Protein AF-X1G976-F1 (afdb_monomer_lite)

Foldseek 3Di:
DVQLCVCCVVVNDPPVLSVLLVVQDDPVPDDVVQLVVVCVVVVANVVVSLVVSLVRRDPSSVVNQPPHDSCVVVVVVVVVVVVD

Secondary structure (DSSP, 8-state):
-HHHHHHHHTTSS-HHHHHHHHHH--GGG--HHHHHHHHHHHSSSHHHHHHHHHHHHGGGGGGTTTT--HHHHHHHHHHHHHT-

InterPro domains:
  IPR008948 L-Aspartase-like [SSF48557] (1-83)
  IPR024083 Fumarase/histidase, N-terminal [G3DSA:1.10.275.10] (1-68)

Organism: NCBI:txid412755

Structure (mmCIF, N/CA/C/O backbone):
data_AF-X1G976-F1
#
_entry.id   AF-X1G976-F1
#
loop_
_atom_site.group_PDB
_atom_site.id
_atom_site.type_symbol
_atom_site.label_atom_id
_atom_site.label_alt_id
_atom_site.label_comp_id
_atom_site.label_asym_id
_atom_site.label_entity_id
_atom_site.label_seq_id
_atom_site.pdbx_PDB_ins_code
_atom_site.Cartn_x
_atom_site.Cartn_y
_atom_site.Cartn_z
_atom_site.occupancy
_atom_site.B_iso_or_equiv
_atom_site.auth_seq_id
_atom_site.auth_comp_id
_atom_site.auth_asym_id
_atom_site.auth_atom_id
_atom_site.pdbx_PDB_model_num
ATOM 1 N N . MET A 1 1 ? -1.833 -4.874 4.052 1.00 88.19 1 MET A N 1
ATOM 2 C CA . MET A 1 1 ? -2.959 -4.596 4.981 1.00 88.19 1 MET A CA 1
ATOM 3 C C . MET A 1 1 ? -2.590 -4.776 6.449 1.00 88.19 1 MET A C 1
ATOM 5 O O . MET A 1 1 ? -3.111 -4.051 7.287 1.00 88.19 1 MET A O 1
ATOM 9 N N . ALA A 1 2 ? -1.718 -5.734 6.788 1.00 95.25 2 ALA A N 1
ATOM 10 C CA . ALA A 1 2 ? -1.329 -5.991 8.176 1.00 95.25 2 ALA A CA 1
ATOM 11 C C . ALA A 1 2 ? -0.737 -4.761 8.896 1.00 95.25 2 ALA A C 1
ATOM 13 O O . ALA A 1 2 ? -1.081 -4.549 10.056 1.00 95.25 2 ALA A O 1
ATOM 14 N N . LEU A 1 3 ? 0.066 -3.943 8.197 1.00 96.94 3 LEU A N 1
ATOM 15 C CA . LEU A 1 3 ? 0.653 -2.701 8.723 1.00 96.94 3 LEU A CA 1
ATOM 16 C C . LEU A 1 3 ? -0.420 -1.723 9.227 1.00 96.94 3 LEU A C 1
ATOM 18 O O . LEU A 1 3 ? -0.523 -1.532 10.432 1.00 96.94 3 LEU A O 1
ATOM 22 N N . ALA A 1 4 ? -1.299 -1.230 8.346 1.00 97.69 4 ALA A N 1
ATOM 23 C CA . ALA A 1 4 ? -2.379 -0.305 8.710 1.00 97.69 4 ALA A CA 1
ATOM 24 C C . ALA A 1 4 ? -3.256 -0.828 9.867 1.00 97.69 4 ALA A C 1
ATOM 26 O O . ALA A 1 4 ? -3.609 -0.096 10.790 1.00 97.69 4 ALA A O 1
ATOM 27 N N . ARG A 1 5 ? -3.566 -2.134 9.877 1.00 98.06 5 ARG A N 1
ATOM 28 C CA . ARG A 1 5 ? -4.308 -2.760 10.986 1.00 98.06 5 ARG A CA 1
ATOM 29 C C . ARG A 1 5 ? -3.534 -2.727 12.304 1.00 98.06 5 ARG A C 1
ATOM 31 O O . ARG A 1 5 ? -4.152 -2.603 13.358 1.00 98.06 5 ARG A O 1
ATOM 38 N N . ALA A 1 6 ? -2.217 -2.916 12.274 1.00 98.19 6 ALA A N 1
ATOM 39 C CA . ALA A 1 6 ? -1.375 -2.825 13.463 1.00 98.19 6 ALA A CA 1
ATOM 40 C C . ALA A 1 6 ? -1.269 -1.378 13.956 1.00 98.19 6 ALA A C 1
ATOM 42 O O . ALA A 1 6 ? -1.473 -1.130 15.140 1.00 98.19 6 ALA A O 1
ATOM 43 N N . GLU A 1 7 ? -1.055 -0.432 13.047 1.00 98.50 7 GLU A N 1
ATOM 44 C CA . GLU A 1 7 ? -0.992 0.999 13.348 1.00 98.50 7 GLU A CA 1
ATOM 45 C C . GLU A 1 7 ? -2.285 1.518 13.983 1.00 98.50 7 GLU A C 1
ATOM 47 O O . GLU A 1 7 ? -2.229 2.203 15.002 1.00 98.50 7 GLU A O 1
ATOM 52 N N . ALA A 1 8 ? -3.451 1.130 13.456 1.00 98.44 8 ALA A N 1
ATOM 53 C CA . ALA A 1 8 ? -4.742 1.494 14.039 1.00 98.44 8 ALA A CA 1
ATOM 54 C C . ALA A 1 8 ? -4.943 0.915 15.448 1.00 98.44 8 ALA A C 1
ATOM 56 O O . ALA A 1 8 ? -5.456 1.605 16.327 1.00 98.44 8 ALA A O 1
ATOM 57 N N . ARG A 1 9 ? -4.503 -0.328 15.707 1.00 98.44 9 ARG A N 1
ATOM 58 C CA . ARG A 1 9 ? -4.540 -0.902 17.069 1.00 98.44 9 ARG A CA 1
ATOM 59 C C . ARG A 1 9 ? -3.661 -0.128 18.051 1.00 98.44 9 ARG A C 1
ATOM 61 O O . ARG A 1 9 ? -3.983 -0.087 19.233 1.00 98.44 9 ARG A O 1
ATOM 68 N N . CYS A 1 10 ? -2.580 0.470 17.563 1.00 98.25 10 CYS A N 1
ATOM 69 C CA . CYS A 1 10 ? -1.670 1.294 18.353 1.00 98.25 10 CYS A CA 1
ATOM 70 C C . CYS A 1 10 ? -2.061 2.784 18.384 1.00 98.25 10 CYS A C 1
ATOM 72 O O . CYS A 1 10 ? -1.362 3.568 19.018 1.00 98.25 10 CYS A O 1
ATOM 74 N N . GLY A 1 11 ? -3.141 3.192 17.706 1.00 98.12 11 GLY A N 1
ATOM 75 C CA . GLY A 1 11 ? -3.583 4.590 17.637 1.00 98.12 11 GLY A CA 1
ATOM 76 C C . GLY A 1 11 ? -2.713 5.507 16.766 1.00 98.12 11 GLY A C 1
ATOM 77 O O . GLY A 1 11 ? -2.790 6.722 16.911 1.00 98.12 11 GLY A O 1
ATOM 78 N N . VAL A 1 12 ? -1.881 4.951 15.877 1.00 98.44 12 VAL A N 1
ATOM 79 C CA . VAL A 1 12 ? -0.981 5.718 14.990 1.00 98.44 12 VAL A CA 1
ATOM 80 C C . VAL A 1 12 ? -1.734 6.312 13.796 1.00 98.44 12 VAL A C 1
ATOM 82 O O . VAL A 1 12 ? -1.453 7.436 13.383 1.00 98.44 12 VAL A O 1
ATOM 85 N N . ILE A 1 13 ? -2.710 5.575 13.262 1.00 98.44 13 ILE A N 1
ATOM 86 C CA . ILE A 1 13 ? -3.605 6.031 12.191 1.00 98.44 13 ILE A CA 1
ATOM 87 C C . ILE A 1 13 ? -5.071 5.857 12.620 1.00 98.44 13 ILE A C 1
ATOM 89 O O . ILE A 1 13 ? -5.349 5.012 13.478 1.00 98.44 13 ILE A O 1
ATOM 93 N N . PRO A 1 14 ? -6.022 6.608 12.030 1.00 98.44 14 PRO A N 1
ATOM 94 C CA . PRO A 1 14 ? -7.448 6.411 12.286 1.00 98.44 14 PRO A CA 1
ATOM 95 C C . PRO A 1 14 ? -7.894 4.980 11.974 1.00 98.44 14 PRO A C 1
ATOM 97 O O . PRO A 1 14 ? -7.448 4.375 10.993 1.00 98.44 14 PRO A O 1
ATOM 100 N N . ARG A 1 15 ? -8.812 4.440 12.780 1.00 98.31 15 ARG A N 1
ATOM 101 C CA . ARG A 1 15 ? -9.309 3.070 12.596 1.00 98.31 15 ARG A CA 1
ATOM 102 C C . ARG A 1 15 ? -10.048 2.918 11.272 1.00 98.31 15 ARG A C 1
ATOM 104 O O . ARG A 1 15 ? -9.852 1.933 10.568 1.00 98.31 15 ARG A O 1
ATOM 111 N N . GLU A 1 16 ? -10.816 3.936 10.913 1.00 98.00 16 GLU A N 1
ATOM 112 C CA . GLU A 1 16 ? -11.579 4.023 9.674 1.00 98.00 16 GLU A CA 1
ATOM 113 C C . GLU A 1 16 ? -10.653 3.962 8.454 1.00 98.00 16 GLU A C 1
ATOM 115 O O . GLU A 1 16 ? -10.972 3.298 7.474 1.00 98.00 16 GLU A O 1
ATOM 120 N N . ALA A 1 17 ? -9.469 4.582 8.527 1.00 98.12 17 ALA A N 1
ATOM 121 C CA . ALA A 1 17 ? -8.486 4.513 7.450 1.00 98.12 17 ALA A CA 1
ATOM 122 C C . ALA A 1 17 ? -7.938 3.089 7.269 1.00 98.12 17 ALA 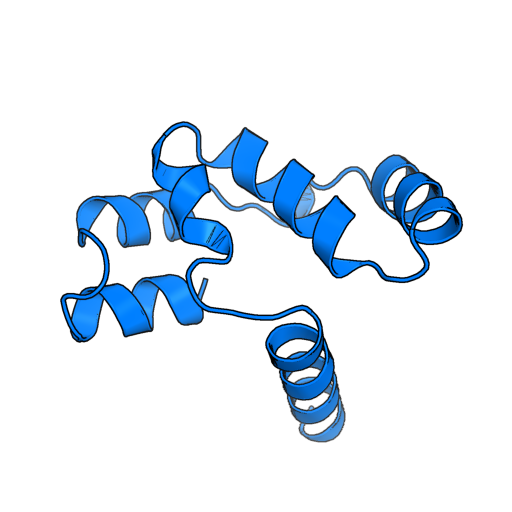A C 1
ATOM 124 O O . ALA A 1 17 ? -7.805 2.619 6.141 1.00 98.12 17 ALA A O 1
ATOM 125 N N . ALA A 1 18 ? -7.649 2.380 8.365 1.00 98.25 18 ALA A N 1
ATOM 126 C CA . ALA A 1 18 ? -7.199 0.990 8.298 1.00 98.25 18 ALA A CA 1
ATOM 127 C C . ALA A 1 18 ? -8.285 0.041 7.769 1.00 98.25 18 ALA A C 1
ATOM 129 O O . ALA A 1 18 ? -7.972 -0.877 7.005 1.00 98.25 18 ALA A O 1
ATOM 130 N N . ASP A 1 19 ? -9.539 0.265 8.169 1.00 97.75 19 ASP A N 1
ATOM 131 C CA . ASP A 1 19 ? -10.692 -0.500 7.698 1.00 97.75 19 ASP A CA 1
ATOM 132 C C . ASP A 1 19 ? -10.913 -0.265 6.190 1.00 97.75 19 ASP A C 1
ATOM 134 O O . ASP A 1 19 ? -11.032 -1.230 5.434 1.00 97.75 19 ASP A O 1
ATOM 138 N N . GLU A 1 20 ? -10.834 0.988 5.728 1.00 97.38 20 GLU A N 1
ATOM 139 C CA . GLU A 1 20 ? -10.959 1.351 4.311 1.00 97.38 20 GLU A CA 1
ATOM 140 C C . GLU A 1 20 ? -9.830 0.759 3.457 1.00 97.38 20 GLU A C 1
ATOM 142 O O . GLU A 1 20 ? -10.085 0.151 2.416 1.00 97.38 20 GLU A O 1
ATOM 147 N N . ILE A 1 21 ? -8.577 0.864 3.919 1.00 97.56 21 ILE A N 1
ATOM 148 C CA . ILE A 1 21 ? -7.415 0.258 3.253 1.00 97.56 21 ILE A CA 1
ATOM 149 C C . ILE A 1 21 ? -7.631 -1.247 3.078 1.00 97.56 21 ILE A C 1
ATOM 151 O O . ILE A 1 21 ? -7.408 -1.786 1.993 1.00 97.56 21 ILE A O 1
ATOM 155 N N . ALA A 1 22 ? -8.085 -1.929 4.133 1.00 95.94 22 ALA A N 1
ATOM 156 C CA . ALA A 1 22 ? -8.314 -3.366 4.096 1.00 95.94 22 ALA A CA 1
ATOM 157 C C . ALA A 1 22 ? -9.499 -3.777 3.213 1.00 95.94 22 ALA A C 1
ATOM 159 O O . ALA A 1 22 ? -9.475 -4.886 2.686 1.00 95.94 22 ALA A O 1
ATOM 160 N N . ALA A 1 23 ? -10.516 -2.925 3.078 1.00 95.50 23 ALA A N 1
ATOM 161 C CA . ALA A 1 23 ? -11.688 -3.188 2.252 1.00 95.50 23 ALA A CA 1
ATOM 162 C C . ALA A 1 23 ? -11.438 -2.919 0.762 1.00 95.50 23 ALA A C 1
ATOM 164 O O . ALA A 1 23 ? -11.999 -3.613 -0.082 1.00 95.50 23 ALA A O 1
ATOM 165 N N . ARG A 1 24 ? -10.617 -1.914 0.437 1.00 95.06 24 ARG A N 1
ATOM 166 C CA . ARG A 1 24 ? -10.416 -1.457 -0.945 1.00 95.06 24 ARG A CA 1
ATOM 167 C C . ARG A 1 24 ? -9.197 -2.022 -1.640 1.00 95.06 24 ARG A C 1
ATOM 169 O O . ARG A 1 24 ? -9.174 -2.025 -2.865 1.00 95.06 24 ARG A O 1
ATOM 176 N N . THR A 1 25 ? -8.187 -2.456 -0.889 1.00 92.88 25 THR A N 1
ATOM 177 C CA . THR A 1 25 ? -6.991 -2.994 -1.529 1.00 92.88 25 THR A CA 1
ATOM 178 C C . THR A 1 25 ? -7.284 -4.369 -2.112 1.00 92.88 25 THR A C 1
ATOM 180 O O . THR A 1 25 ? -7.438 -5.341 -1.371 1.00 92.88 25 THR A O 1
ATOM 183 N N . ASP A 1 26 ? -7.278 -4.452 -3.436 1.00 91.62 26 ASP A N 1
ATOM 184 C CA . ASP A 1 26 ? -7.474 -5.675 -4.199 1.00 91.62 26 ASP A CA 1
ATOM 185 C C . ASP A 1 26 ? -6.255 -5.944 -5.087 1.00 91.62 26 ASP A C 1
ATOM 187 O O . ASP A 1 26 ? -5.967 -5.216 -6.039 1.00 91.62 26 ASP A O 1
ATOM 191 N N . VAL A 1 27 ? -5.541 -7.027 -4.780 1.00 87.69 27 VAL A N 1
ATOM 192 C CA . VAL A 1 27 ? -4.348 -7.464 -5.521 1.00 87.69 27 VAL A CA 1
ATOM 193 C C . VAL A 1 27 ? -4.697 -7.857 -6.959 1.00 87.69 27 VAL A C 1
ATOM 195 O O . VAL A 1 27 ? -3.866 -7.704 -7.849 1.00 87.69 27 VAL A O 1
ATOM 198 N N . THR A 1 28 ? -5.922 -8.327 -7.211 1.00 93.44 28 THR A N 1
ATOM 199 C CA . THR A 1 28 ? -6.360 -8.718 -8.559 1.00 93.44 28 THR A CA 1
ATOM 200 C C . THR A 1 28 ? -6.600 -7.519 -9.476 1.00 93.44 28 THR A C 1
ATOM 202 O O . THR A 1 28 ? -6.619 -7.678 -10.693 1.00 93.44 28 THR A O 1
ATOM 205 N N . SER A 1 29 ? -6.714 -6.316 -8.904 1.00 93.69 29 SER A N 1
ATOM 206 C CA . SER A 1 29 ? -6.858 -5.056 -9.640 1.00 93.69 29 SER A CA 1
ATOM 207 C C . SER A 1 29 ? -5.525 -4.366 -9.965 1.00 93.69 29 SER A C 1
ATOM 209 O O . SER A 1 29 ? -5.524 -3.269 -10.523 1.00 93.69 29 SER A O 1
ATOM 211 N N . LEU A 1 30 ? -4.390 -4.981 -9.609 1.00 95.81 30 LEU A N 1
ATOM 212 C CA . LEU A 1 30 ? -3.070 -4.458 -9.952 1.00 95.81 30 LEU A CA 1
ATOM 213 C C . LEU A 1 30 ? -2.790 -4.621 -11.448 1.00 95.81 30 LEU A C 1
ATOM 215 O O . LEU A 1 30 ? -2.929 -5.705 -12.015 1.00 95.81 30 LEU A O 1
ATOM 219 N N . ASP A 1 31 ? -2.312 -3.544 -12.060 1.00 97.31 31 ASP A N 1
ATOM 220 C CA . ASP A 1 31 ? -1.742 -3.565 -13.398 1.00 97.31 31 ASP A CA 1
ATOM 221 C C . ASP A 1 31 ? -0.286 -4.038 -13.296 1.00 97.31 31 ASP A C 1
ATOM 223 O O . ASP A 1 31 ? 0.616 -3.286 -12.903 1.00 97.31 31 ASP A O 1
ATOM 227 N N . PHE A 1 32 ? -0.070 -5.321 -13.594 1.00 96.88 32 PHE A N 1
ATOM 228 C CA . PHE A 1 32 ? 1.245 -5.956 -13.517 1.00 96.88 32 PHE A CA 1
ATOM 229 C C . PHE A 1 32 ? 2.210 -5.480 -14.609 1.00 96.88 32 PHE A C 1
ATOM 231 O O . PHE A 1 32 ? 3.421 -5.480 -14.373 1.00 96.88 32 PHE A O 1
ATOM 238 N N . ASP A 1 33 ? 1.703 -5.041 -15.763 1.00 97.94 33 ASP A N 1
ATOM 239 C CA . ASP A 1 33 ? 2.541 -4.500 -16.834 1.00 97.94 33 ASP A CA 1
ATOM 240 C C . ASP A 1 33 ? 3.061 -3.114 -16.441 1.00 97.94 33 ASP A C 1
ATOM 242 O O . ASP A 1 33 ? 4.266 -2.859 -16.521 1.00 97.94 33 ASP A O 1
ATOM 246 N N . LEU A 1 34 ? 2.187 -2.257 -15.901 1.00 97.44 34 LEU A N 1
ATOM 247 C CA . LEU A 1 34 ? 2.584 -0.968 -15.333 1.00 97.44 34 LEU A CA 1
ATOM 248 C C . LEU A 1 34 ? 3.542 -1.149 -14.150 1.00 97.44 34 LEU A C 1
ATOM 250 O O . LEU A 1 34 ? 4.569 -0.476 -14.076 1.00 97.44 34 LEU A O 1
ATOM 254 N N . LEU A 1 35 ? 3.236 -2.082 -13.242 1.00 97.69 35 LEU A N 1
ATOM 255 C CA . LEU A 1 35 ? 4.092 -2.407 -12.099 1.00 97.69 35 LEU A CA 1
ATOM 256 C C . LEU A 1 35 ? 5.501 -2.781 -12.567 1.00 97.69 35 LEU A C 1
ATOM 258 O O . LEU A 1 35 ? 6.480 -2.262 -12.030 1.00 97.69 35 LEU A O 1
ATOM 262 N N . ARG A 1 36 ? 5.610 -3.649 -13.578 1.00 97.75 36 ARG A N 1
ATOM 263 C CA . ARG A 1 36 ? 6.892 -4.044 -14.166 1.00 97.75 36 ARG A CA 1
ATOM 264 C C . ARG A 1 36 ? 7.625 -2.845 -14.759 1.00 97.75 36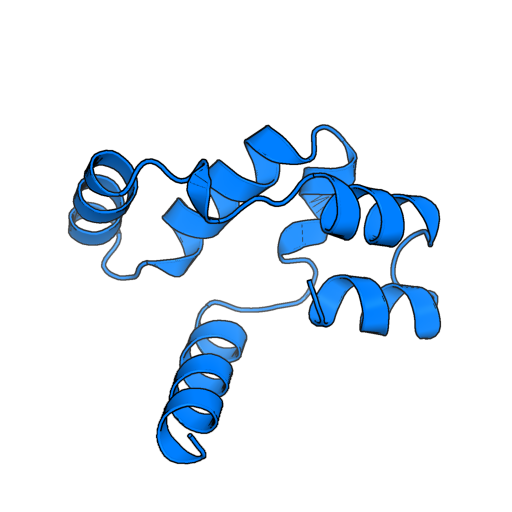 ARG A C 1
ATOM 266 O O . ARG A 1 36 ? 8.781 -2.623 -14.412 1.00 97.75 36 ARG A O 1
ATOM 273 N N . GLN A 1 37 ? 6.957 -2.071 -15.611 1.00 98.25 37 GLN A N 1
ATOM 274 C CA . GLN A 1 37 ? 7.562 -0.921 -16.281 1.00 98.25 37 GLN A CA 1
ATOM 275 C C . GLN A 1 37 ? 8.112 0.100 -15.277 1.00 98.25 37 GLN A C 1
ATOM 277 O O . GLN A 1 37 ? 9.246 0.556 -15.413 1.00 98.25 37 GLN A O 1
ATOM 282 N N . GLU A 1 38 ? 7.332 0.464 -14.259 1.00 97.94 38 GLU A N 1
ATOM 283 C CA . GLU A 1 38 ? 7.773 1.428 -13.248 1.00 97.94 38 GLU A CA 1
ATOM 284 C C . GLU A 1 38 ? 8.866 0.844 -12.338 1.00 97.94 38 GLU A C 1
ATOM 286 O O . GLU A 1 38 ? 9.774 1.566 -11.922 1.00 97.94 38 GLU A O 1
ATOM 291 N N . THR A 1 39 ? 8.828 -0.465 -12.068 1.00 97.31 39 THR A N 1
ATOM 292 C CA . THR A 1 39 ? 9.893 -1.159 -11.328 1.00 97.31 39 THR A CA 1
ATOM 293 C C . THR A 1 39 ? 11.219 -1.097 -12.079 1.00 97.31 39 THR A C 1
ATOM 295 O O . THR A 1 39 ? 12.236 -0.798 -11.459 1.00 97.31 39 THR A O 1
ATOM 298 N N . ASP A 1 40 ? 11.218 -1.315 -13.397 1.00 97.69 40 ASP A N 1
ATOM 299 C CA . ASP A 1 40 ? 12.428 -1.242 -14.229 1.00 97.69 40 ASP A CA 1
ATOM 300 C C . ASP A 1 40 ? 13.043 0.172 -14.231 1.00 97.69 40 ASP A C 1
ATOM 302 O O . ASP A 1 40 ? 14.259 0.325 -14.341 1.00 97.69 40 ASP A O 1
ATOM 306 N N . ILE A 1 41 ? 12.219 1.213 -14.065 1.00 96.69 41 ILE A N 1
ATOM 307 C CA . ILE A 1 41 ? 12.664 2.614 -13.995 1.00 96.69 41 ILE A CA 1
ATOM 308 C C . ILE A 1 41 ? 13.259 2.949 -12.620 1.00 96.69 41 ILE A C 1
ATOM 310 O O . ILE A 1 41 ? 14.295 3.608 -12.535 1.00 96.69 41 ILE A O 1
ATOM 314 N N . VAL A 1 42 ? 12.590 2.543 -11.537 1.00 95.69 42 VAL A N 1
ATOM 315 C CA . VAL A 1 42 ? 12.925 2.965 -10.163 1.00 95.69 42 VAL A CA 1
ATOM 316 C C . VAL A 1 42 ? 13.905 2.000 -9.475 1.00 95.69 42 VAL A C 1
ATOM 318 O O . VAL A 1 42 ? 14.613 2.385 -8.545 1.00 95.69 42 VAL A O 1
ATOM 321 N N . GLY A 1 43 ? 13.983 0.753 -9.942 1.00 95.56 43 GLY A N 1
ATOM 322 C CA . GLY A 1 43 ? 14.889 -0.288 -9.451 1.00 95.56 43 GLY A CA 1
ATOM 323 C C . GLY A 1 43 ? 14.340 -1.142 -8.303 1.00 95.56 43 GLY A C 1
ATOM 324 O O . GLY A 1 43 ? 15.053 -2.007 -7.798 1.00 95.56 43 GLY A O 1
ATOM 325 N N . TYR A 1 44 ? 13.096 -0.922 -7.866 1.00 93.75 44 TYR A N 1
ATOM 326 C CA . TYR A 1 44 ? 12.424 -1.733 -6.844 1.00 93.75 44 TYR A CA 1
ATOM 327 C C . TYR A 1 44 ? 10.892 -1.638 -6.965 1.00 93.75 44 TYR A C 1
ATOM 329 O O . TYR A 1 44 ? 10.371 -0.597 -7.368 1.00 93.75 44 TYR A O 1
ATOM 337 N N . PRO A 1 45 ? 10.144 -2.693 -6.583 1.00 94.31 45 PRO A N 1
ATOM 338 C CA . PRO A 1 45 ? 8.711 -2.784 -6.874 1.00 94.31 45 PRO A CA 1
ATOM 339 C C . PRO A 1 45 ? 7.810 -2.045 -5.878 1.00 94.31 45 PRO A C 1
ATOM 341 O O . PRO A 1 45 ? 6.615 -1.892 -6.125 1.00 94.31 45 PRO A O 1
ATOM 344 N N . ILE A 1 46 ? 8.350 -1.591 -4.741 1.00 96.62 46 ILE A N 1
ATOM 345 C CA . ILE A 1 46 ? 7.531 -1.058 -3.643 1.00 96.62 46 ILE A CA 1
ATOM 346 C C . ILE A 1 46 ? 6.871 0.274 -4.000 1.00 96.62 46 ILE A C 1
ATOM 348 O O . ILE A 1 46 ? 5.675 0.423 -3.769 1.00 96.62 46 ILE A O 1
ATOM 352 N N . LEU A 1 47 ? 7.604 1.227 -4.587 1.00 96.00 47 LEU A N 1
ATOM 353 C CA . LEU A 1 47 ? 7.026 2.526 -4.950 1.00 96.00 47 LEU A CA 1
ATOM 354 C C . LEU A 1 47 ? 5.880 2.383 -5.978 1.00 96.00 47 LEU A C 1
ATOM 356 O O . LEU A 1 47 ? 4.786 2.878 -5.696 1.00 96.00 47 LEU A O 1
ATOM 360 N N . PRO A 1 48 ? 6.062 1.662 -7.103 1.00 96.81 48 PRO A N 1
ATOM 361 C CA . PRO A 1 48 ? 4.976 1.383 -8.047 1.00 96.81 48 PRO A CA 1
ATOM 362 C C . PRO A 1 48 ? 3.761 0.692 -7.413 1.00 96.81 48 PRO A C 1
ATOM 364 O O . PRO A 1 48 ? 2.615 1.090 -7.635 1.00 96.81 48 PRO A O 1
ATOM 367 N N . LEU A 1 49 ? 3.998 -0.317 -6.567 1.00 96.31 49 LEU A N 1
ATOM 368 C CA . LEU A 1 49 ? 2.933 -1.030 -5.863 1.00 96.31 49 LEU A CA 1
ATOM 369 C C . LEU A 1 49 ? 2.130 -0.081 -4.962 1.00 96.31 49 LEU A C 1
ATOM 371 O O . LEU A 1 49 ? 0.899 -0.064 -5.017 1.00 96.31 49 LEU A O 1
ATOM 375 N N . VAL A 1 50 ? 2.818 0.746 -4.169 1.00 96.00 50 VAL A N 1
ATOM 376 C CA . VAL A 1 50 ? 2.180 1.733 -3.291 1.00 96.00 50 VAL A CA 1
ATOM 377 C C . VAL A 1 50 ? 1.365 2.733 -4.107 1.00 96.00 50 VAL A C 1
ATOM 379 O O . VAL A 1 50 ? 0.226 3.003 -3.739 1.00 96.00 50 VAL A O 1
ATOM 382 N N . HIS A 1 51 ? 1.870 3.235 -5.238 1.00 95.94 51 HIS A N 1
ATOM 383 C CA . HIS A 1 51 ? 1.104 4.142 -6.099 1.00 95.94 51 HIS A CA 1
ATOM 384 C C . HIS A 1 51 ? -0.219 3.538 -6.574 1.00 95.94 51 HIS A C 1
ATOM 386 O O . HIS A 1 51 ? -1.248 4.216 -6.542 1.00 95.94 51 HIS A O 1
ATOM 392 N N . GLN A 1 52 ? -0.215 2.276 -7.005 1.00 96.94 52 GLN A N 1
ATOM 393 C CA . GLN A 1 52 ? -1.443 1.611 -7.437 1.00 96.94 52 GLN A CA 1
ATOM 394 C C . GLN A 1 52 ? -2.408 1.387 -6.265 1.00 96.94 52 GLN A C 1
ATOM 396 O O . GLN A 1 52 ? -3.595 1.686 -6.383 1.00 96.94 52 GLN A O 1
ATOM 401 N N . MET A 1 53 ? -1.906 0.962 -5.104 1.00 95.88 53 MET A N 1
ATOM 402 C CA . MET A 1 53 ? -2.728 0.763 -3.905 1.00 95.88 53 MET A CA 1
ATOM 403 C C . MET A 1 53 ? -3.322 2.074 -3.364 1.00 95.88 53 MET A C 1
ATOM 405 O O . MET A 1 53 ? -4.478 2.106 -2.949 1.00 95.88 53 MET A O 1
ATOM 409 N N . VAL A 1 54 ? -2.571 3.180 -3.398 1.00 96.12 54 VAL A N 1
ATOM 410 C CA . VAL A 1 54 ? -3.064 4.511 -2.997 1.00 96.12 54 VAL A CA 1
ATOM 411 C C . VAL A 1 54 ? -4.263 4.920 -3.851 1.00 96.12 54 VAL A C 1
ATOM 413 O O . VAL A 1 54 ? -5.258 5.396 -3.307 1.00 96.12 54 VAL A O 1
ATOM 416 N N . LYS A 1 55 ? -4.209 4.680 -5.170 1.00 95.38 55 LYS A N 1
ATOM 417 C CA . LYS A 1 55 ? -5.320 4.980 -6.090 1.00 95.38 55 LYS A CA 1
ATOM 418 C C . LYS A 1 55 ? -6.595 4.209 -5.734 1.00 95.38 55 LYS A C 1
ATOM 420 O O . LYS A 1 55 ? -7.682 4.763 -5.858 1.00 95.38 55 LYS A O 1
ATOM 425 N N . GLN A 1 56 ? -6.472 2.968 -5.260 1.00 94.88 56 GLN A N 1
ATOM 426 C CA . GLN A 1 56 ? -7.621 2.160 -4.831 1.00 94.88 56 GLN A CA 1
ATOM 427 C C . GLN A 1 56 ? -8.264 2.709 -3.546 1.00 94.88 56 GLN A C 1
ATOM 429 O O . GLN A 1 56 ? -9.484 2.677 -3.390 1.00 94.88 56 GLN A O 1
ATOM 434 N N . CYS A 1 57 ? -7.451 3.245 -2.633 1.00 95.25 57 CYS A N 1
ATOM 435 C CA . CYS A 1 57 ? -7.861 3.590 -1.270 1.00 95.25 57 CYS A CA 1
ATOM 436 C C . CYS A 1 57 ? -8.347 5.039 -1.075 1.00 95.25 57 CYS A C 1
ATOM 438 O O . CYS A 1 57 ? -8.720 5.399 0.043 1.00 95.25 57 CYS A O 1
ATOM 440 N N . GLY A 1 58 ? -8.344 5.883 -2.113 1.00 93.31 58 GLY A N 1
ATOM 441 C CA . GLY A 1 58 ? -8.752 7.291 -1.999 1.00 93.31 58 GLY A CA 1
ATOM 442 C C . GLY A 1 58 ? -7.979 8.031 -0.899 1.00 93.31 58 GLY A C 1
ATOM 443 O O . GLY A 1 58 ? -6.765 7.875 -0.778 1.00 93.31 58 GLY A O 1
ATOM 444 N N . GLU A 1 59 ? -8.680 8.789 -0.050 1.00 95.38 59 GLU A N 1
ATOM 445 C CA . GLU A 1 59 ? -8.067 9.541 1.061 1.00 95.38 59 GLU A CA 1
ATOM 446 C C . GLU A 1 59 ? -7.296 8.652 2.045 1.00 95.38 59 GLU A C 1
ATOM 448 O O . GLU A 1 59 ? -6.243 9.049 2.546 1.00 95.38 59 GLU A O 1
ATOM 453 N N . ALA A 1 60 ? -7.768 7.425 2.296 1.00 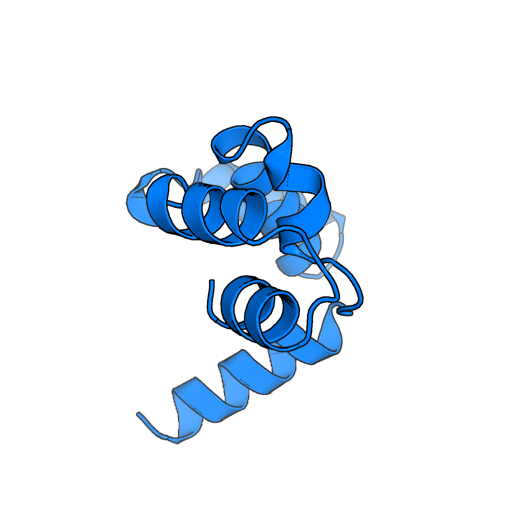97.56 60 ALA A N 1
ATOM 454 C CA . ALA A 1 60 ? -7.072 6.484 3.172 1.00 97.56 60 ALA A CA 1
ATOM 455 C C . ALA A 1 60 ? -5.731 6.022 2.574 1.00 97.56 60 ALA A C 1
ATOM 457 O O . ALA A 1 60 ? -4.844 5.589 3.308 1.00 97.56 60 ALA A O 1
ATOM 458 N N . GLY A 1 61 ? -5.538 6.188 1.259 1.00 96.75 61 GLY A N 1
ATOM 459 C CA . GLY A 1 61 ? -4.307 5.870 0.540 1.00 96.75 61 GLY A CA 1
ATOM 460 C C . GLY A 1 61 ? -3.053 6.467 1.179 1.00 96.75 61 GLY A C 1
ATOM 461 O O . GLY A 1 61 ? -2.026 5.796 1.250 1.00 96.75 61 GLY A O 1
ATOM 462 N N . ARG A 1 62 ? -3.147 7.668 1.765 1.00 97.00 62 ARG A N 1
ATOM 463 C CA . ARG A 1 62 ? -2.024 8.323 2.462 1.00 97.00 62 ARG A CA 1
ATOM 464 C C . ARG A 1 62 ? -1.409 7.490 3.595 1.00 97.00 62 ARG A C 1
ATOM 466 O O . ARG A 1 62 ? -0.288 7.782 4.002 1.00 97.00 62 ARG A O 1
ATOM 473 N N . TYR A 1 63 ? -2.133 6.493 4.113 1.00 98.19 63 TYR A N 1
ATOM 474 C CA . TYR A 1 63 ? -1.676 5.627 5.199 1.00 98.19 63 TYR A CA 1
ATOM 475 C C . TYR A 1 63 ? -1.183 4.244 4.741 1.00 98.19 63 TYR A C 1
ATOM 477 O O . TYR A 1 63 ? -0.684 3.479 5.557 1.00 98.19 63 TYR A O 1
ATOM 485 N N . VAL A 1 64 ? -1.279 3.900 3.450 1.00 96.69 64 VAL A N 1
ATOM 486 C CA . VAL A 1 64 ? -0.965 2.546 2.934 1.00 96.69 64 VAL A CA 1
ATOM 487 C C . VAL A 1 64 ? 0.469 2.096 3.245 1.00 96.69 64 VAL A C 1
ATOM 489 O O . VAL A 1 64 ? 0.701 0.910 3.485 1.00 96.69 64 VAL A O 1
ATOM 492 N N . HIS A 1 65 ? 1.415 3.036 3.256 1.00 97.38 65 HIS A N 1
ATOM 493 C CA . HIS A 1 65 ? 2.839 2.805 3.519 1.00 97.38 65 HIS A CA 1
ATOM 494 C C . HIS A 1 65 ? 3.365 3.696 4.661 1.00 97.38 65 HIS A C 1
ATOM 496 O O . HIS A 1 65 ? 4.550 4.014 4.718 1.00 97.38 65 HIS A O 1
ATOM 502 N N . TRP A 1 66 ? 2.478 4.164 5.546 1.00 97.81 66 TRP A N 1
ATOM 503 C CA . TRP A 1 66 ? 2.843 5.123 6.588 1.00 97.81 66 TRP A CA 1
ATOM 504 C C . TRP A 1 66 ? 3.937 4.570 7.503 1.00 97.81 66 TRP A C 1
ATOM 506 O O . TRP A 1 66 ? 3.865 3.436 7.962 1.00 97.81 66 TRP A O 1
ATOM 516 N N . GLY A 1 67 ? 4.991 5.363 7.710 1.00 96.81 67 GLY A N 1
ATOM 517 C CA . GLY A 1 67 ? 6.099 5.015 8.602 1.00 96.81 67 GLY A CA 1
ATOM 518 C C . GLY A 1 67 ? 6.972 3.827 8.173 1.00 96.81 67 GLY A C 1
ATOM 519 O O . GLY A 1 67 ? 7.938 3.541 8.873 1.00 96.81 67 GLY A O 1
ATOM 520 N N . ALA A 1 68 ? 6.673 3.159 7.056 1.00 97.31 68 ALA A N 1
ATOM 521 C CA . ALA A 1 68 ? 7.458 2.045 6.538 1.00 97.31 68 ALA A CA 1
ATOM 522 C C . ALA A 1 68 ? 8.432 2.503 5.446 1.00 97.31 68 ALA A C 1
ATOM 524 O O . ALA A 1 68 ? 8.228 3.510 4.768 1.00 97.31 68 ALA A O 1
ATOM 525 N N . THR A 1 69 ? 9.495 1.728 5.273 1.00 96.88 69 THR A N 1
ATOM 526 C CA . THR A 1 69 ? 10.479 1.871 4.200 1.00 96.88 69 THR A CA 1
ATOM 527 C C . THR A 1 69 ? 10.324 0.756 3.165 1.00 96.88 69 THR A C 1
ATOM 529 O O . THR A 1 69 ? 9.694 -0.275 3.417 1.00 96.88 69 THR A O 1
ATOM 532 N N . THR A 1 70 ? 10.944 0.928 1.994 1.00 95.56 70 THR A N 1
ATOM 533 C CA . THR A 1 70 ? 11.041 -0.122 0.965 1.00 95.56 70 THR A CA 1
ATOM 534 C C . THR A 1 70 ? 11.574 -1.437 1.545 1.00 95.56 70 THR A C 1
ATOM 536 O O . THR A 1 70 ? 11.039 -2.504 1.242 1.00 95.56 70 THR A O 1
ATOM 539 N N . GLN A 1 71 ? 12.596 -1.367 2.401 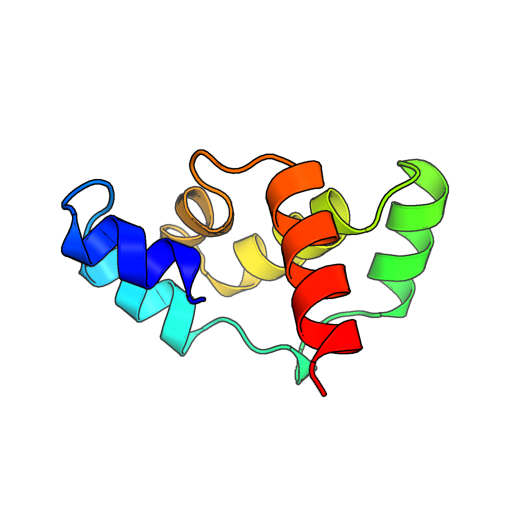1.00 96.75 71 GLN A N 1
ATOM 540 C CA . GLN A 1 71 ? 13.247 -2.526 3.008 1.00 96.75 71 GLN A CA 1
ATOM 541 C C . GLN A 1 71 ? 12.320 -3.274 3.967 1.00 96.75 71 GLN A C 1
ATOM 543 O O . GLN A 1 71 ? 12.252 -4.496 3.887 1.00 96.75 71 GLN A O 1
ATOM 548 N N . ASP A 1 72 ? 11.535 -2.567 4.787 1.00 96.50 72 ASP A N 1
ATOM 549 C CA . ASP A 1 72 ? 10.599 -3.211 5.722 1.00 96.50 72 ASP A CA 1
ATOM 550 C C . ASP A 1 72 ? 9.628 -4.149 4.992 1.00 96.50 72 ASP A C 1
ATOM 552 O O . ASP A 1 72 ? 9.338 -5.255 5.458 1.00 96.50 72 ASP A O 1
ATOM 556 N N . ILE A 1 73 ? 9.138 -3.723 3.823 1.00 96.06 73 ILE A N 1
ATOM 557 C CA . ILE A 1 73 ? 8.194 -4.507 3.020 1.00 96.06 73 ILE A CA 1
ATOM 558 C C . ILE A 1 73 ? 8.899 -5.665 2.315 1.00 96.06 73 ILE A C 1
ATOM 560 O O . ILE A 1 73 ? 8.409 -6.794 2.369 1.00 96.06 73 ILE A O 1
ATOM 564 N N . MET A 1 74 ? 10.038 -5.395 1.672 1.00 95.69 74 MET A N 1
ATOM 565 C CA . MET A 1 74 ? 10.798 -6.405 0.931 1.00 95.69 74 MET A CA 1
ATOM 566 C C . MET A 1 74 ? 11.283 -7.528 1.852 1.00 95.69 74 MET A C 1
ATOM 568 O O . MET A 1 74 ? 11.017 -8.698 1.577 1.00 95.69 74 MET A O 1
ATOM 572 N N . ASP A 1 75 ? 11.911 -7.190 2.977 1.00 96.31 75 ASP A N 1
ATOM 573 C CA . ASP A 1 75 ? 12.463 -8.179 3.907 1.00 96.31 75 ASP A CA 1
ATOM 574 C C . ASP A 1 75 ? 11.349 -8.993 4.576 1.00 96.31 75 ASP A C 1
ATOM 576 O O . ASP A 1 75 ? 11.449 -10.217 4.693 1.00 96.31 75 ASP A O 1
ATOM 580 N N . THR A 1 76 ? 10.231 -8.350 4.939 1.00 96.38 76 THR A N 1
ATOM 581 C CA . THR A 1 76 ? 9.052 -9.064 5.454 1.00 96.38 76 THR A CA 1
ATOM 582 C C . THR A 1 76 ? 8.506 -10.052 4.422 1.00 96.38 76 THR A C 1
ATOM 584 O O . THR A 1 76 ? 8.180 -11.186 4.777 1.00 96.38 76 THR A O 1
ATOM 587 N N . ALA A 1 77 ? 8.418 -9.662 3.146 1.00 94.75 77 ALA A N 1
ATOM 588 C CA . ALA A 1 77 ? 7.953 -10.545 2.079 1.00 94.75 77 ALA A CA 1
ATOM 589 C C . ALA A 1 77 ? 8.886 -11.751 1.885 1.00 94.75 77 ALA A C 1
ATOM 591 O O . ALA A 1 77 ? 8.400 -12.880 1.807 1.00 94.75 77 ALA A O 1
ATOM 592 N N . VAL A 1 78 ? 10.206 -11.534 1.890 1.00 96.81 78 VAL A N 1
ATOM 593 C CA . VAL A 1 78 ? 11.208 -12.612 1.811 1.00 96.81 78 VAL A CA 1
ATOM 594 C C . VAL A 1 78 ? 11.040 -13.593 2.972 1.00 96.81 78 VAL A C 1
ATOM 596 O O . VAL A 1 78 ? 10.962 -14.801 2.756 1.00 96.81 78 VAL A O 1
ATOM 599 N N . VAL A 1 79 ? 10.914 -13.097 4.206 1.00 97.81 79 VAL A N 1
ATOM 600 C CA . VAL A 1 79 ? 10.704 -13.953 5.386 1.00 97.81 79 VAL A CA 1
ATOM 601 C C . VAL A 1 79 ? 9.412 -14.765 5.274 1.00 97.81 79 VAL A C 1
ATOM 603 O O . VAL A 1 79 ? 9.401 -15.940 5.642 1.00 97.81 79 VAL A O 1
ATOM 606 N N . LEU A 1 80 ? 8.324 -14.171 4.776 1.00 96.56 80 LEU A N 1
ATOM 607 C CA . LEU A 1 80 ? 7.059 -14.881 4.569 1.00 96.56 80 LEU A CA 1
ATOM 608 C C . LEU A 1 80 ? 7.183 -15.973 3.499 1.00 96.56 80 LEU A C 1
ATOM 610 O O . LEU A 1 80 ? 6.672 -17.068 3.711 1.00 96.56 80 LEU A O 1
ATOM 614 N N . GLN A 1 81 ? 7.892 -15.707 2.399 1.00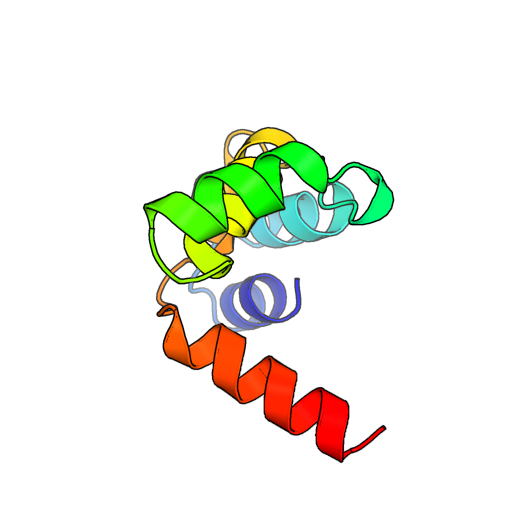 96.00 81 GLN A N 1
ATOM 615 C CA . GLN A 1 81 ? 8.147 -16.696 1.346 1.00 96.00 81 GLN A CA 1
ATOM 616 C C . GLN A 1 81 ? 9.005 -17.868 1.838 1.00 96.00 81 GLN A C 1
ATOM 618 O O . GLN A 1 81 ? 8.737 -19.005 1.472 1.00 96.00 81 GLN A O 1
ATOM 623 N N . LEU A 1 82 ? 9.999 -17.616 2.696 1.00 96.31 82 LEU A N 1
ATOM 624 C CA . LEU A 1 82 ? 10.851 -18.666 3.275 1.00 96.31 82 LEU A CA 1
ATOM 625 C C . LEU A 1 82 ? 10.127 -19.561 4.293 1.00 96.31 82 LEU A C 1
ATOM 627 O O . LEU A 1 82 ? 10.623 -20.636 4.621 1.00 96.31 82 LEU A O 1
ATOM 631 N N . ARG A 1 83 ? 9.000 -19.101 4.845 1.00 93.06 83 ARG A N 1
ATOM 632 C CA . ARG A 1 83 ? 8.195 -19.847 5.826 1.00 93.06 83 ARG A CA 1
ATOM 633 C C . ARG A 1 83 ? 7.057 -20.656 5.197 1.00 93.06 83 ARG A C 1
ATOM 635 O O . ARG A 1 83 ? 6.414 -21.402 5.934 1.00 93.06 83 ARG A O 1
ATOM 642 N N . ALA A 1 84 ? 6.772 -20.437 3.914 1.00 73.00 84 ALA A N 1
ATOM 643 C CA . ALA A 1 84 ? 5.676 -21.066 3.181 1.00 73.00 84 ALA A CA 1
AT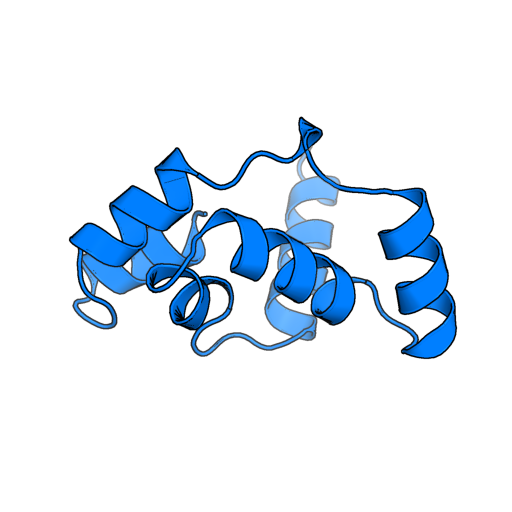OM 644 C C . ALA A 1 84 ? 6.015 -22.485 2.701 1.00 73.00 84 ALA A C 1
ATOM 646 O O . ALA A 1 84 ? 7.218 -22.808 2.577 1.00 73.00 84 ALA A O 1
#

pLDDT: mean 96.09, std 3.21, range [73.0, 98.5]

Radius of gyration: 13.12 Å; chains: 1; bounding box: 27×31×35 Å

Sequence (84 aa):
MALARAEARCGVIPREAADEIAARTDVTSLDFDLLRQETDIVGYPILPLVHQMVKQCGEAGRYVHWGATTQDIMDTAVVLQLRA